Protein AF-A0A2X3KY49-F1 (afdb_monomer_lite)

pLDDT: mean 84.72, std 13.77, range [39.84, 97.06]

Sequence (112 aa):
MTRNDYVNLLALLLPPVSYNPNGTRLRAELQADARLLALAEQTVSDLLSAIDPLTATNTLPDWERVYALIPGENDTLQQRRDRVMAALAETGGLSRAYFINLAAAMGVHHHY

Foldseek 3Di:
DALVVQLVVVLVPDDPPPDDSPDPVVSVVSSVVSVVVRVVVVVVVQVVLQVQLQSPDPNLVVLCVVLVHDDDPPDDSNNSSVVSVLSCDVVVDDDPVSVVVVCVVVVNDDDD

Radius of gyration: 23.3 Å; chains: 1; bounding box: 51×27×71 Å

Organism: NCBI:txid158822

InterPro domains:
  IPR018755 Bacteriophage Mu-like, Gp48 [PF10076] (10-108)

Secondary structure (DSSP, 8-state):
--HHHHHHHHHHTS-TTTS-TT-HHHHHHHHHHHHHHHHHHHHHHHHHHHH-TTT-STTHHHHHHHTT----TT--HHHHHHHHHHHHHHHH---HHHHHHHHHHTT-----

Structure (mmCIF, N/CA/C/O backbone):
data_AF-A0A2X3KY49-F1
#
_entry.id   AF-A0A2X3KY49-F1
#
loop_
_atom_site.group_PDB
_atom_site.id
_atom_site.type_symbol
_atom_site.label_atom_id
_atom_site.label_alt_id
_atom_site.label_comp_id
_atom_site.label_asym_id
_atom_site.label_entity_id
_atom_site.label_seq_id
_atom_site.pdbx_PDB_ins_code
_atom_site.Cartn_x
_atom_site.Cartn_y
_atom_site.Cartn_z
_atom_site.occupancy
_atom_site.B_iso_or_equiv
_atom_site.auth_seq_id
_atom_site.auth_comp_id
_atom_site.auth_asym_id
_atom_site.auth_atom_id
_atom_site.pdbx_PDB_model_num
ATOM 1 N N . MET A 1 1 ? 9.131 1.573 -5.144 1.00 81.69 1 MET A N 1
ATOM 2 C CA . MET A 1 1 ? 10.068 2.237 -6.077 1.00 81.69 1 MET A CA 1
ATOM 3 C C . MET A 1 1 ? 9.269 2.912 -7.187 1.00 81.69 1 MET A C 1
ATOM 5 O O . MET A 1 1 ? 8.135 2.532 -7.450 1.00 81.69 1 MET A O 1
ATOM 9 N N . THR A 1 2 ? 9.809 3.941 -7.838 1.00 90.25 2 THR A N 1
ATOM 10 C CA . THR A 1 2 ? 9.167 4.573 -9.002 1.00 90.25 2 THR A CA 1
ATOM 11 C C . THR A 1 2 ? 9.538 3.850 -10.298 1.00 90.25 2 THR A C 1
ATOM 13 O O . THR A 1 2 ? 10.520 3.111 -10.365 1.00 90.25 2 THR A O 1
ATOM 16 N N . ARG A 1 3 ? 8.800 4.111 -11.387 1.00 91.31 3 ARG A N 1
ATOM 17 C CA . ARG A 1 3 ? 9.166 3.615 -12.728 1.00 91.31 3 ARG A CA 1
ATOM 18 C C . ARG A 1 3 ? 10.613 3.969 -13.096 1.00 91.31 3 ARG A C 1
ATOM 20 O O . ARG A 1 3 ? 11.303 3.143 -13.679 1.00 91.31 3 ARG A O 1
ATOM 27 N N . ASN A 1 4 ? 11.070 5.183 -12.785 1.00 93.50 4 ASN A N 1
ATOM 28 C CA . ASN A 1 4 ? 12.426 5.607 -13.137 1.00 93.50 4 ASN A CA 1
ATOM 29 C C . ASN A 1 4 ? 13.487 4.827 -12.355 1.00 93.50 4 ASN A C 1
ATOM 31 O O . ASN A 1 4 ? 14.520 4.486 -12.926 1.00 93.50 4 ASN A O 1
ATOM 35 N N . ASP A 1 5 ? 13.207 4.482 -11.098 1.00 94.75 5 ASP A N 1
ATOM 36 C CA . ASP A 1 5 ? 14.099 3.637 -10.299 1.00 94.75 5 ASP A CA 1
ATOM 37 C C . ASP A 1 5 ? 14.247 2.253 -10.942 1.00 94.75 5 ASP A C 1
ATOM 39 O O . ASP A 1 5 ? 15.363 1.762 -11.102 1.00 94.75 5 ASP A O 1
ATOM 43 N N . TYR A 1 6 ? 13.141 1.665 -11.410 1.00 96.19 6 TYR A N 1
ATOM 44 C CA . TYR A 1 6 ? 13.174 0.401 -12.146 1.00 96.19 6 TYR A CA 1
ATOM 45 C C . TYR A 1 6 ? 13.904 0.497 -13.487 1.00 96.19 6 TYR A C 1
ATOM 47 O O . TYR A 1 6 ? 14.670 -0.405 -13.811 1.00 96.19 6 TYR A O 1
ATOM 55 N N . VAL A 1 7 ? 13.733 1.579 -14.256 1.00 94.62 7 VAL A N 1
ATOM 56 C CA . VAL A 1 7 ? 14.498 1.783 -15.504 1.00 94.62 7 VAL A CA 1
ATOM 57 C C . VAL A 1 7 ? 15.999 1.787 -15.220 1.00 94.62 7 VAL A C 1
ATOM 59 O O . VAL A 1 7 ? 16.760 1.129 -15.928 1.00 94.62 7 VAL A O 1
ATOM 62 N N . ASN A 1 8 ? 16.423 2.506 -14.180 1.00 93.00 8 ASN A N 1
ATOM 63 C CA . ASN A 1 8 ? 17.829 2.587 -13.799 1.00 93.00 8 ASN A CA 1
ATOM 64 C C . ASN A 1 8 ? 18.365 1.225 -13.340 1.00 93.00 8 ASN A C 1
ATOM 66 O O . ASN A 1 8 ? 19.461 0.833 -13.736 1.00 93.00 8 ASN A O 1
ATOM 70 N N . LEU A 1 9 ? 17.586 0.483 -12.549 1.00 94.50 9 LEU A N 1
ATOM 71 C CA . LEU A 1 9 ? 17.988 -0.825 -12.039 1.00 94.50 9 LEU A CA 1
ATOM 72 C C . LEU A 1 9 ? 18.080 -1.865 -13.161 1.00 94.50 9 LEU A C 1
ATOM 74 O O . LEU A 1 9 ? 19.081 -2.566 -13.259 1.00 94.50 9 LEU A O 1
ATOM 78 N N . LEU A 1 10 ? 17.094 -1.917 -14.059 1.00 93.69 10 LEU A N 1
ATOM 79 C CA . LEU A 1 10 ? 17.137 -2.806 -15.221 1.00 93.69 10 LEU A CA 1
ATOM 80 C C . LEU A 1 10 ? 18.314 -2.470 -16.148 1.00 93.69 10 LEU A C 1
ATOM 82 O O . LEU A 1 10 ? 18.972 -3.379 -16.644 1.00 93.69 10 LEU A O 1
ATOM 86 N N . ALA A 1 11 ? 18.632 -1.184 -16.334 1.00 91.00 11 ALA A N 1
ATOM 87 C CA . ALA A 1 11 ? 19.798 -0.770 -17.111 1.00 91.00 11 ALA A CA 1
ATOM 88 C C . ALA A 1 11 ? 21.126 -1.246 -16.489 1.00 91.00 11 ALA A C 1
ATOM 90 O O . ALA A 1 11 ? 22.031 -1.624 -17.228 1.00 91.00 11 ALA A O 1
ATOM 91 N N . LEU A 1 12 ? 21.236 -1.270 -15.154 1.00 91.19 12 LEU A N 1
ATOM 92 C CA . LEU A 1 12 ? 22.416 -1.786 -14.442 1.00 91.19 12 LEU A CA 1
ATOM 93 C C . LEU A 1 12 ? 22.607 -3.302 -14.596 1.00 91.19 12 LEU A C 1
ATOM 95 O O . LEU A 1 12 ? 23.727 -3.786 -14.455 1.00 91.19 12 LEU A O 1
ATOM 99 N N . LEU A 1 13 ? 21.538 -4.049 -14.879 1.00 92.31 13 LEU A N 1
ATOM 100 C CA . LEU A 1 13 ? 21.591 -5.500 -15.083 1.00 92.31 13 LEU A CA 1
ATOM 101 C C . LEU A 1 13 ? 21.999 -5.892 -16.511 1.00 92.31 13 LEU A C 1
ATOM 103 O O . LEU A 1 13 ? 22.234 -7.071 -16.780 1.00 92.31 13 LEU A O 1
ATOM 107 N N . LEU A 1 14 ? 22.081 -4.931 -17.437 1.00 90.44 14 LEU A N 1
ATOM 108 C CA . LEU A 1 14 ? 22.489 -5.212 -18.808 1.00 90.44 14 LEU A CA 1
ATOM 109 C C . LEU A 1 14 ? 24.002 -5.468 -18.894 1.00 90.44 14 LEU A C 1
ATOM 111 O O . LEU A 1 14 ? 24.792 -4.728 -18.305 1.00 90.44 14 LEU A O 1
ATOM 115 N N . PRO A 1 15 ? 24.441 -6.459 -19.692 1.00 88.19 15 PRO A N 1
ATOM 116 C CA . PRO A 1 15 ? 25.850 -6.637 -20.005 1.00 88.19 15 PRO A CA 1
ATOM 117 C C . PRO A 1 15 ? 26.448 -5.358 -20.622 1.00 88.19 15 PRO A C 1
ATOM 119 O O . PRO A 1 15 ? 25.925 -4.865 -21.628 1.00 88.19 15 PRO A O 1
ATOM 122 N N . PRO A 1 16 ? 27.570 -4.841 -20.089 1.00 74.62 16 PRO A N 1
ATOM 123 C CA . PRO A 1 16 ? 28.071 -3.499 -20.403 1.00 74.62 16 PRO A CA 1
ATOM 124 C C . PRO A 1 16 ? 28.560 -3.316 -21.848 1.00 74.62 16 PRO A C 1
ATOM 126 O O . PRO A 1 16 ? 28.686 -2.187 -22.310 1.00 74.62 16 PRO A O 1
ATOM 129 N N . VAL A 1 17 ? 28.845 -4.407 -22.566 1.00 80.88 17 VAL A N 1
ATOM 130 C CA . VAL A 1 17 ? 29.408 -4.377 -23.931 1.00 80.88 17 VAL A CA 1
ATOM 131 C C . VAL A 1 17 ? 28.434 -4.840 -25.015 1.00 80.88 17 VAL A C 1
ATOM 133 O O . VAL A 1 17 ? 28.705 -4.655 -26.197 1.00 80.88 17 VAL A O 1
ATOM 136 N N . SER A 1 18 ? 27.306 -5.448 -24.639 1.00 84.06 18 SER A N 1
ATOM 137 C CA . SER A 1 18 ? 26.376 -6.073 -25.595 1.00 84.06 18 SER A CA 1
ATOM 138 C C . SER A 1 18 ? 25.259 -5.138 -26.054 1.00 84.06 18 SER A C 1
ATOM 140 O O . SER A 1 18 ? 24.624 -5.399 -27.072 1.00 84.06 18 SER A O 1
ATOM 142 N N . TYR A 1 19 ? 25.018 -4.0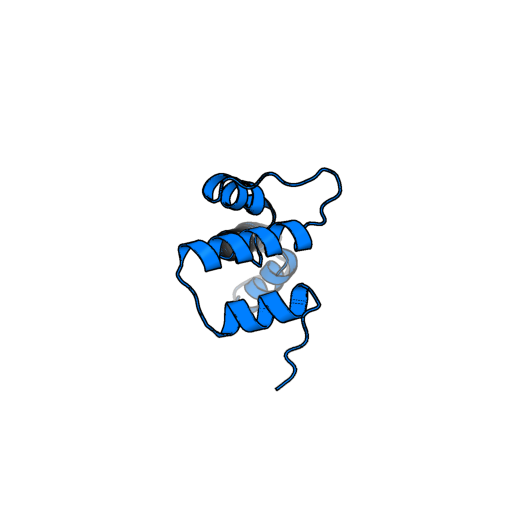50 -25.323 1.00 84.00 19 TYR A N 1
ATOM 143 C CA . TYR A 1 19 ? 23.900 -3.145 -25.559 1.00 84.00 19 TYR A CA 1
ATOM 144 C C . TYR A 1 19 ? 24.378 -1.703 -25.693 1.00 84.00 19 TYR A C 1
ATOM 146 O O . TYR A 1 19 ? 25.235 -1.252 -24.940 1.00 84.00 19 TYR A O 1
ATOM 154 N N . ASN A 1 20 ? 23.796 -0.957 -26.637 1.00 80.88 20 ASN A N 1
ATOM 155 C CA . ASN A 1 20 ? 24.011 0.485 -26.727 1.00 80.88 20 ASN A CA 1
ATOM 156 C C . ASN A 1 20 ? 23.195 1.185 -25.622 1.00 80.88 20 ASN A C 1
ATOM 158 O O . ASN A 1 20 ? 21.966 1.227 -25.735 1.00 80.88 20 ASN A O 1
ATOM 162 N N . PRO A 1 21 ? 23.832 1.792 -24.604 1.00 68.00 21 PRO A N 1
ATOM 163 C CA . PRO A 1 21 ? 23.130 2.425 -23.484 1.00 68.00 21 PRO A CA 1
ATOM 164 C C . PRO A 1 21 ? 22.264 3.628 -23.901 1.00 68.00 21 PRO A C 1
ATOM 166 O O . PRO A 1 21 ? 21.347 4.014 -23.176 1.00 68.00 21 PRO A O 1
ATOM 169 N N . ASN A 1 22 ? 22.511 4.195 -25.087 1.00 76.69 22 ASN A N 1
ATOM 170 C CA . ASN A 1 22 ? 21.743 5.300 -25.662 1.00 76.69 22 ASN A CA 1
ATOM 171 C C . ASN A 1 22 ? 20.739 4.843 -26.737 1.00 76.69 22 ASN A C 1
ATOM 173 O O . ASN A 1 22 ? 20.130 5.676 -27.408 1.00 76.69 22 ASN A O 1
ATOM 177 N N . GLY A 1 23 ? 20.556 3.533 -26.930 1.00 87.12 23 GLY A N 1
ATOM 178 C CA . GLY A 1 23 ? 19.627 2.994 -27.918 1.00 87.12 23 GLY A CA 1
ATOM 179 C C . GLY A 1 23 ? 18.172 3.328 -27.579 1.00 87.12 23 GLY A C 1
ATOM 180 O O . GLY A 1 23 ? 17.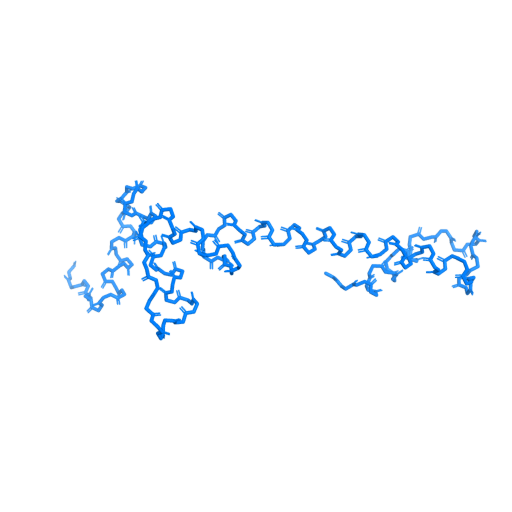653 2.904 -26.547 1.00 87.12 23 GLY A O 1
ATOM 181 N N . THR A 1 24 ? 17.477 4.043 -28.468 1.00 90.19 24 THR A N 1
ATOM 182 C CA . THR A 1 24 ? 16.077 4.460 -28.261 1.00 90.19 24 THR A CA 1
ATOM 183 C C . THR A 1 24 ? 15.139 3.272 -28.047 1.00 90.19 24 THR A C 1
ATOM 185 O O . THR A 1 24 ? 14.278 3.320 -27.172 1.00 90.19 24 THR A O 1
ATOM 188 N N . ARG A 1 25 ? 15.329 2.185 -28.807 1.00 92.06 25 ARG A N 1
ATOM 189 C CA . ARG A 1 25 ? 14.521 0.963 -28.688 1.00 92.06 25 ARG A CA 1
ATOM 190 C C . ARG A 1 25 ? 14.726 0.267 -27.345 1.00 92.06 25 ARG A C 1
ATOM 192 O O . ARG A 1 25 ? 13.750 -0.029 -26.669 1.00 92.06 25 ARG A O 1
ATOM 199 N N . LEU A 1 26 ? 15.982 0.101 -26.933 1.00 91.31 26 LEU A N 1
ATOM 200 C CA . LEU A 1 26 ? 16.323 -0.478 -25.635 1.00 91.31 26 LEU A CA 1
ATOM 201 C C . LEU A 1 26 ? 15.707 0.337 -24.494 1.00 91.31 26 LEU A C 1
ATOM 203 O O . LEU A 1 26 ? 15.104 -0.220 -23.586 1.00 91.31 26 LEU A O 1
ATOM 207 N N . ARG A 1 27 ? 15.787 1.672 -24.557 1.00 91.06 27 ARG A N 1
ATOM 208 C CA . ARG A 1 27 ? 15.130 2.523 -23.556 1.00 91.06 27 ARG A CA 1
ATOM 209 C C . ARG A 1 27 ? 13.613 2.366 -23.537 1.00 91.06 27 ARG A C 1
ATOM 211 O O . ARG A 1 27 ? 13.038 2.388 -22.453 1.00 91.06 27 ARG A O 1
ATOM 218 N N . ALA A 1 28 ? 12.969 2.214 -24.691 1.00 93.56 28 ALA A N 1
ATOM 219 C CA . ALA A 1 28 ? 11.530 1.976 -24.753 1.00 93.56 28 ALA A CA 1
ATOM 220 C C . ALA A 1 28 ? 11.143 0.628 -24.117 1.00 93.56 28 ALA A C 1
ATOM 222 O O . ALA A 1 28 ? 10.173 0.581 -23.363 1.00 93.56 28 ALA A O 1
ATOM 223 N N . GLU A 1 29 ? 11.926 -0.427 -24.362 1.00 94.00 29 GLU A N 1
ATOM 224 C CA . GLU A 1 29 ? 11.751 -1.753 -23.750 1.00 94.00 29 GLU A CA 1
ATOM 225 C C . GLU A 1 29 ? 11.918 -1.676 -22.222 1.00 94.00 29 GLU A C 1
ATOM 227 O O . GLU A 1 29 ? 10.985 -1.998 -21.488 1.00 94.00 29 GLU A O 1
ATOM 232 N N . LEU A 1 30 ? 13.015 -1.088 -21.727 1.00 94.31 30 LEU A N 1
ATOM 233 C CA . LEU A 1 30 ? 13.238 -0.887 -20.286 1.00 94.31 30 LEU A CA 1
ATOM 234 C C . LEU A 1 30 ? 12.114 -0.079 -19.620 1.00 94.31 30 LEU A C 1
ATOM 236 O O . LEU A 1 30 ? 11.721 -0.358 -18.490 1.00 94.31 30 LEU A O 1
ATOM 240 N N . GLN A 1 31 ? 11.574 0.931 -20.306 1.00 95.88 31 GLN A N 1
ATOM 241 C CA . GLN A 1 31 ? 10.438 1.707 -19.808 1.00 95.88 31 GLN A CA 1
ATOM 242 C C . GLN A 1 31 ? 9.125 0.921 -19.797 1.00 95.88 31 GLN A C 1
ATOM 244 O O . GLN A 1 31 ? 8.242 1.258 -19.004 1.00 95.88 31 GLN A O 1
ATOM 249 N N . ALA A 1 32 ? 8.936 -0.039 -20.701 1.00 95.94 32 ALA A N 1
ATOM 250 C CA . ALA A 1 32 ? 7.768 -0.913 -20.710 1.00 95.94 32 ALA A CA 1
ATOM 251 C C . ALA A 1 32 ? 7.852 -1.934 -19.566 1.00 95.94 32 ALA A C 1
ATOM 253 O O . ALA A 1 32 ? 6.893 -2.085 -18.815 1.00 95.94 32 ALA A O 1
ATOM 254 N N . ASP A 1 33 ? 9.021 -2.525 -19.339 1.00 96.25 33 ASP A N 1
ATOM 255 C CA . ASP A 1 33 ? 9.219 -3.483 -18.248 1.00 96.25 33 ASP A CA 1
ATOM 256 C C . ASP A 1 33 ? 9.131 -2.802 -16.878 1.00 96.25 33 ASP A C 1
ATOM 258 O O . ASP A 1 33 ? 8.398 -3.241 -15.989 1.00 96.25 33 ASP A O 1
ATOM 262 N N . ALA A 1 34 ? 9.778 -1.643 -16.728 1.00 97.06 34 ALA A N 1
ATOM 263 C CA . ALA A 1 34 ? 9.707 -0.844 -15.508 1.00 97.06 34 ALA A CA 1
ATOM 264 C C . ALA A 1 34 ? 8.278 -0.401 -15.160 1.00 97.06 34 ALA A C 1
ATOM 266 O O . ALA A 1 34 ? 7.959 -0.202 -13.988 1.00 97.06 34 ALA A O 1
ATOM 267 N N . ARG A 1 35 ? 7.399 -0.237 -16.161 1.00 96.69 35 ARG A N 1
ATOM 268 C CA . ARG A 1 35 ? 5.970 0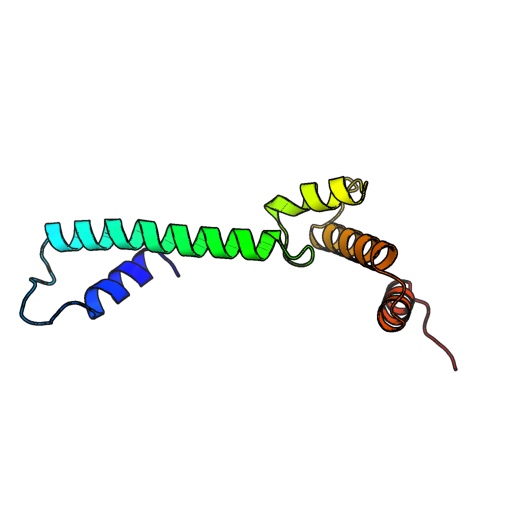.030 -15.931 1.00 96.69 35 ARG A CA 1
ATOM 269 C C . ARG A 1 35 ? 5.289 -1.123 -15.229 1.00 96.69 35 ARG A C 1
ATOM 271 O O . ARG A 1 35 ? 4.563 -0.885 -14.269 1.00 96.69 35 ARG A O 1
ATOM 278 N N . LEU A 1 36 ? 5.504 -2.331 -15.734 1.00 96.81 36 LEU A N 1
ATOM 279 C CA . LEU A 1 36 ? 4.869 -3.531 -15.212 1.00 96.81 36 LEU A CA 1
ATOM 280 C C . LEU A 1 36 ? 5.383 -3.851 -13.809 1.00 96.81 36 LEU A C 1
ATOM 282 O O . LEU A 1 36 ? 4.581 -4.158 -12.935 1.00 96.81 36 LEU A O 1
ATOM 286 N N . LEU A 1 37 ? 6.686 -3.689 -13.565 1.00 96.94 37 LEU A N 1
ATOM 287 C CA . LEU A 1 37 ? 7.275 -3.895 -12.240 1.00 96.94 37 LEU A CA 1
ATOM 288 C C . LEU A 1 37 ? 6.768 -2.882 -11.210 1.00 96.94 37 LEU A C 1
ATOM 290 O O . LEU A 1 37 ? 6.347 -3.285 -10.130 1.00 96.94 37 LEU A O 1
ATOM 294 N N . ALA A 1 38 ? 6.732 -1.591 -11.554 1.00 96.38 38 ALA A N 1
ATOM 295 C CA . ALA A 1 38 ? 6.190 -0.570 -10.657 1.00 96.38 38 ALA A CA 1
ATOM 296 C C . ALA A 1 38 ? 4.704 -0.809 -10.347 1.00 96.38 38 ALA A C 1
ATOM 298 O O . ALA A 1 38 ? 4.271 -0.643 -9.209 1.00 96.38 38 ALA A O 1
ATOM 299 N N . LEU A 1 39 ? 3.921 -1.230 -11.347 1.00 95.50 39 LEU A N 1
ATOM 300 C CA . LEU A 1 39 ? 2.519 -1.590 -11.146 1.00 95.50 39 LEU A CA 1
ATOM 301 C C . LEU A 1 39 ? 2.371 -2.822 -10.242 1.00 95.50 39 LEU A C 1
ATOM 303 O O . LEU A 1 39 ? 1.513 -2.828 -9.363 1.00 95.50 39 LEU A O 1
ATOM 307 N N . ALA A 1 40 ? 3.197 -3.851 -10.438 1.00 95.75 40 ALA A N 1
ATOM 308 C CA . ALA A 1 40 ? 3.188 -5.046 -9.603 1.00 95.75 40 ALA A CA 1
ATOM 309 C C . ALA A 1 40 ? 3.561 -4.722 -8.148 1.00 95.75 40 ALA A C 1
ATOM 311 O O . ALA A 1 40 ? 2.865 -5.163 -7.237 1.00 95.75 40 ALA A O 1
ATOM 312 N N . GLU A 1 41 ? 4.598 -3.908 -7.922 1.00 94.81 41 GLU A N 1
ATOM 313 C CA . GLU A 1 41 ? 4.987 -3.456 -6.580 1.00 94.81 41 GLU A CA 1
ATOM 314 C C . GLU A 1 41 ? 3.849 -2.682 -5.904 1.00 94.81 41 GLU A C 1
ATOM 316 O O . GLU A 1 41 ? 3.500 -2.983 -4.762 1.00 94.81 41 GLU A O 1
ATOM 321 N N . GLN A 1 42 ? 3.214 -1.748 -6.621 1.00 92.00 42 GLN A N 1
ATOM 322 C CA . GLN A 1 42 ? 2.064 -1.011 -6.096 1.00 92.00 42 GLN A CA 1
ATOM 323 C C . GLN A 1 42 ? 0.903 -1.952 -5.756 1.00 92.00 42 GLN A C 1
ATOM 325 O O . GLN A 1 42 ? 0.340 -1.857 -4.674 1.00 92.00 42 GLN A O 1
ATOM 330 N N . THR A 1 43 ? 0.593 -2.903 -6.639 1.00 91.06 43 THR A N 1
ATOM 331 C CA . THR A 1 43 ? -0.492 -3.874 -6.428 1.00 91.06 43 THR A CA 1
ATOM 332 C C . THR A 1 43 ? -0.241 -4.728 -5.186 1.00 91.06 43 THR A C 1
ATOM 334 O O . THR A 1 43 ? -1.158 -4.972 -4.406 1.00 91.06 43 THR A O 1
ATOM 337 N N . VAL A 1 44 ? 1.003 -5.170 -4.971 1.00 89.38 44 VAL A N 1
ATOM 338 C CA . VAL A 1 44 ? 1.384 -5.912 -3.761 1.00 89.38 44 VAL A CA 1
ATOM 339 C C . VAL A 1 44 ? 1.275 -5.023 -2.527 1.00 89.38 44 VAL A C 1
ATOM 341 O O . VAL A 1 44 ? 0.740 -5.472 -1.518 1.00 89.38 44 VAL A O 1
ATOM 344 N N . SER A 1 45 ? 1.731 -3.770 -2.593 1.00 88.06 45 SER A N 1
ATOM 345 C CA . SER A 1 45 ? 1.596 -2.834 -1.472 1.00 88.06 45 SER A CA 1
ATOM 346 C C . SER A 1 45 ? 0.131 -2.579 -1.116 1.00 88.06 45 SER A C 1
ATOM 348 O O . SER A 1 45 ? -0.217 -2.554 0.063 1.00 88.06 45 SER A O 1
ATOM 350 N N . ASP A 1 46 ? -0.730 -2.424 -2.120 1.00 87.06 46 ASP A N 1
ATOM 351 C CA . ASP A 1 46 ? -2.163 -2.227 -1.928 1.00 87.06 46 ASP A CA 1
ATOM 352 C C . ASP A 1 46 ? -2.792 -3.476 -1.301 1.00 87.06 46 ASP A C 1
ATOM 354 O O . ASP A 1 46 ? -3.535 -3.366 -0.326 1.00 87.06 46 ASP A O 1
ATOM 358 N N . LEU A 1 47 ? -2.434 -4.671 -1.786 1.00 85.69 47 LEU A N 1
ATOM 359 C CA . LEU A 1 47 ? -2.899 -5.941 -1.229 1.00 85.69 47 LEU A CA 1
ATOM 360 C C . LEU A 1 47 ? -2.449 -6.136 0.226 1.00 85.69 47 LEU A C 1
ATOM 362 O O . LEU A 1 47 ? -3.251 -6.547 1.062 1.00 85.69 47 LEU A O 1
ATOM 366 N N . LEU A 1 48 ? -1.191 -5.825 0.544 1.00 83.75 48 LEU A N 1
ATOM 367 C CA . LEU A 1 48 ? -0.676 -5.894 1.913 1.00 83.75 48 LEU A CA 1
ATOM 368 C C . LEU A 1 48 ? -1.404 -4.911 2.831 1.00 83.75 48 LEU A C 1
ATOM 370 O O . LEU A 1 48 ? -1.750 -5.272 3.953 1.00 83.75 48 LEU A O 1
ATOM 374 N N . SER A 1 49 ? -1.700 -3.704 2.341 1.00 81.50 49 SER A N 1
ATOM 375 C CA . SER A 1 49 ? -2.515 -2.753 3.099 1.00 81.50 49 SER A CA 1
ATOM 376 C C . SER A 1 49 ? -3.950 -3.246 3.291 1.00 81.50 49 SER A C 1
ATOM 378 O O . SER A 1 49 ? -4.595 -2.925 4.283 1.00 81.50 49 SER A O 1
ATOM 380 N N . ALA A 1 50 ? -4.464 -4.049 2.356 1.00 84.31 50 ALA A N 1
ATOM 381 C CA . ALA A 1 50 ? -5.841 -4.504 2.392 1.00 84.31 50 ALA A CA 1
ATOM 382 C C . ALA A 1 50 ? -6.113 -5.562 3.467 1.00 84.31 50 ALA A C 1
ATOM 384 O O . ALA A 1 50 ? -7.213 -5.580 4.024 1.00 84.31 50 ALA A O 1
ATOM 385 N N . ILE A 1 51 ? -5.135 -6.430 3.741 1.00 81.62 51 ILE A N 1
ATOM 386 C CA . ILE A 1 51 ? -5.278 -7.572 4.658 1.00 81.62 51 ILE A CA 1
ATOM 387 C C . ILE A 1 51 ? -5.108 -7.207 6.137 1.00 81.62 51 ILE A C 1
ATOM 389 O O . ILE A 1 51 ? -5.544 -7.978 6.990 1.00 81.62 51 ILE A O 1
ATOM 393 N N . ASP A 1 52 ? -4.498 -6.060 6.446 1.00 83.94 52 ASP A N 1
ATOM 394 C CA . ASP A 1 52 ? -4.336 -5.568 7.815 1.00 83.94 52 ASP A CA 1
ATOM 395 C C . ASP A 1 52 ? -5.195 -4.308 8.031 1.00 83.94 52 ASP 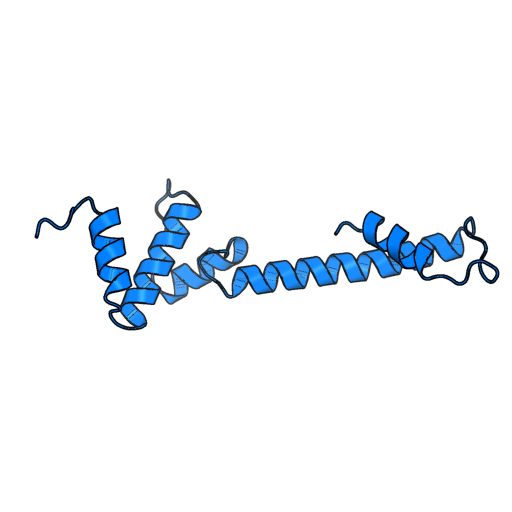A C 1
ATOM 397 O O . ASP A 1 52 ? -4.874 -3.246 7.485 1.00 83.94 52 ASP A O 1
ATOM 401 N N . PRO A 1 53 ? -6.262 -4.375 8.848 1.00 85.38 53 PRO A N 1
ATOM 402 C CA . PRO A 1 53 ? -7.134 -3.233 9.098 1.00 85.38 53 PRO A CA 1
ATOM 403 C C . PRO A 1 53 ? -6.418 -2.022 9.717 1.00 85.38 53 PRO A C 1
ATOM 405 O O . PRO A 1 53 ? -6.900 -0.901 9.552 1.00 85.38 53 PRO A O 1
ATOM 408 N N . LEU A 1 54 ? -5.255 -2.194 10.360 1.00 88.00 54 LEU A N 1
ATOM 409 C CA . LEU A 1 54 ? -4.451 -1.076 10.865 1.00 88.00 54 LEU A CA 1
ATOM 410 C C . LEU A 1 54 ? -3.825 -0.244 9.733 1.00 88.00 54 LEU A C 1
ATOM 412 O O . LEU A 1 54 ? -3.583 0.955 9.889 1.00 88.00 54 LEU A O 1
ATOM 416 N N . THR A 1 55 ? -3.573 -0.864 8.580 1.00 86.94 55 THR A N 1
ATOM 417 C CA . THR A 1 55 ? -2.955 -0.212 7.415 1.00 86.94 55 THR A CA 1
ATOM 418 C C . THR A 1 55 ? -3.934 0.011 6.262 1.00 86.94 55 THR A C 1
ATOM 420 O O . THR A 1 55 ? -3.651 0.822 5.376 1.00 86.94 55 THR A O 1
ATOM 423 N N . ALA A 1 56 ? -5.126 -0.591 6.320 1.00 91.69 56 ALA A N 1
ATOM 424 C CA . ALA A 1 56 ? -6.179 -0.455 5.322 1.00 91.69 56 ALA A CA 1
ATOM 425 C C . ALA A 1 56 ? -6.566 1.007 5.073 1.00 91.69 56 ALA A C 1
ATOM 427 O O . ALA A 1 56 ? -6.862 1.772 5.994 1.00 91.69 56 ALA A O 1
ATOM 428 N N . THR A 1 57 ? -6.542 1.422 3.809 1.00 91.19 57 THR A N 1
ATOM 429 C CA . THR A 1 57 ? -7.019 2.734 3.347 1.00 91.19 57 THR A CA 1
ATOM 430 C C . THR A 1 57 ? -8.272 2.532 2.502 1.00 91.19 57 THR A C 1
ATOM 432 O O . THR A 1 57 ? -9.390 2.668 2.992 1.00 91.19 57 THR A O 1
ATOM 435 N N . ASN A 1 58 ? -8.086 2.115 1.252 1.00 90.56 58 ASN A N 1
ATOM 436 C CA . ASN A 1 58 ? -9.144 1.944 0.262 1.00 90.56 58 ASN A CA 1
ATOM 437 C C . ASN A 1 58 ? -10.097 0.793 0.609 1.00 90.56 58 ASN A C 1
ATOM 439 O O . ASN A 1 58 ? -11.267 0.847 0.250 1.00 90.56 58 ASN A O 1
ATOM 443 N N . THR A 1 59 ? -9.616 -0.222 1.329 1.00 92.06 59 THR A N 1
ATOM 444 C CA . THR A 1 59 ? -10.407 -1.389 1.755 1.00 92.06 59 THR A CA 1
ATOM 445 C C . THR A 1 59 ? -10.978 -1.257 3.164 1.00 92.06 59 THR A C 1
ATOM 447 O O . THR A 1 59 ? -11.686 -2.149 3.624 1.00 92.06 59 THR A O 1
ATOM 450 N N . LEU A 1 60 ? -10.714 -0.149 3.867 1.00 95.06 60 LEU A N 1
ATOM 451 C CA . LEU A 1 60 ? -11.284 0.084 5.195 1.00 95.06 60 LEU A CA 1
ATOM 452 C C . LEU A 1 60 ? -12.827 0.006 5.216 1.00 95.06 60 LEU A C 1
ATOM 454 O O . LEU A 1 60 ? -13.354 -0.591 6.154 1.00 95.06 60 LEU A O 1
ATOM 458 N N . PRO A 1 61 ? -13.568 0.495 4.196 1.00 95.19 61 PRO A N 1
ATOM 459 C CA . PRO A 1 61 ? -15.021 0.321 4.143 1.00 95.19 61 PRO A CA 1
ATOM 460 C C . PRO A 1 61 ? -15.485 -1.143 4.135 1.00 95.19 61 PRO A C 1
ATOM 462 O O . PRO A 1 61 ? -16.540 -1.454 4.684 1.00 95.19 61 PRO A O 1
ATOM 465 N N . ASP A 1 62 ? -14.710 -2.060 3.548 1.00 93.00 62 ASP A N 1
ATOM 466 C CA . ASP A 1 62 ? -15.055 -3.485 3.560 1.00 93.00 62 ASP A CA 1
ATOM 467 C C . ASP A 1 62 ? -14.901 -4.092 4.953 1.00 93.00 62 ASP A C 1
ATOM 469 O O . ASP A 1 62 ? -15.747 -4.882 5.376 1.00 93.00 62 ASP A O 1
ATOM 473 N N . TRP A 1 63 ? -13.867 -3.682 5.688 1.00 92.81 63 TRP A N 1
ATOM 474 C CA . TRP A 1 63 ? -13.688 -4.060 7.087 1.00 92.81 63 TRP A CA 1
ATOM 475 C C . TRP A 1 63 ? -14.821 -3.533 7.970 1.00 92.81 63 TRP A C 1
ATOM 477 O O . TRP A 1 63 ? -15.401 -4.291 8.746 1.00 92.81 63 TRP A O 1
ATOM 487 N N . GLU A 1 64 ? -15.181 -2.257 7.818 1.00 95.38 64 GLU A N 1
ATOM 488 C CA . GLU A 1 64 ? -16.307 -1.646 8.532 1.00 95.38 64 GLU A CA 1
ATOM 489 C C . GLU A 1 64 ? -17.613 -2.393 8.247 1.00 95.38 64 GLU A C 1
ATOM 491 O O . GLU A 1 64 ? -18.343 -2.735 9.174 1.00 95.38 64 GLU A O 1
ATOM 496 N N . ARG A 1 65 ? -17.867 -2.749 6.982 1.00 93.88 65 ARG A N 1
ATOM 497 C CA . ARG A 1 65 ? -19.034 -3.546 6.586 1.00 93.88 65 ARG A CA 1
ATOM 498 C C . ARG A 1 65 ? -19.046 -4.931 7.242 1.00 93.88 65 ARG A C 1
ATOM 500 O O . ARG A 1 65 ? -20.105 -5.363 7.690 1.00 93.88 65 ARG A O 1
ATOM 507 N N . VAL A 1 66 ? -17.911 -5.637 7.286 1.00 89.69 66 VAL A N 1
ATOM 508 C CA . VAL A 1 66 ? -17.803 -6.974 7.910 1.00 89.69 66 VAL A CA 1
ATOM 509 C C . VAL A 1 66 ? -18.110 -6.921 9.408 1.00 89.69 66 VAL A C 1
ATOM 511 O O . VAL A 1 66 ? -18.790 -7.812 9.911 1.00 89.69 66 VAL A O 1
ATOM 514 N N . TYR A 1 67 ? -17.681 -5.861 10.096 1.00 89.25 67 TYR A N 1
ATOM 515 C CA . TYR A 1 67 ? -17.945 -5.648 11.524 1.00 89.25 67 TYR A CA 1
ATOM 516 C C . TYR A 1 67 ? -19.214 -4.837 11.823 1.00 89.25 67 TYR A C 1
ATOM 518 O O . TYR A 1 67 ? -19.450 -4.484 12.976 1.00 89.25 67 TYR A O 1
ATOM 526 N N . ALA A 1 68 ? -20.038 -4.546 10.810 1.00 93.31 68 ALA A N 1
ATOM 527 C CA . ALA A 1 68 ? -21.248 -3.729 10.931 1.00 93.31 68 ALA A CA 1
ATOM 528 C C . ALA A 1 68 ? -21.015 -2.348 11.590 1.00 93.31 68 ALA A C 1
ATOM 530 O O . ALA A 1 68 ? -21.865 -1.837 12.320 1.00 93.31 68 ALA A O 1
ATOM 531 N N . LEU A 1 69 ? -19.864 -1.732 11.316 1.00 94.50 69 LEU A N 1
ATOM 532 C CA . LEU A 1 69 ? -19.493 -0.399 11.782 1.00 94.50 69 LEU A CA 1
ATOM 533 C C . LEU A 1 69 ? -19.919 0.665 10.766 1.00 94.50 69 LEU A C 1
ATOM 535 O O . LEU A 1 69 ? -19.794 0.479 9.557 1.00 94.50 69 LEU A O 1
ATOM 539 N N . ILE A 1 70 ? -20.378 1.812 11.269 1.00 95.81 70 ILE A N 1
ATOM 540 C CA . ILE A 1 70 ? -20.702 2.987 10.456 1.00 95.81 70 ILE A CA 1
ATOM 541 C C . ILE A 1 70 ? -19.741 4.113 10.862 1.00 95.81 70 ILE A C 1
ATOM 543 O O . ILE A 1 70 ? -19.722 4.493 12.039 1.00 95.81 70 ILE A O 1
ATOM 547 N N . PRO A 1 71 ? -18.919 4.643 9.938 1.00 94.62 71 PRO A N 1
ATOM 548 C CA . PRO A 1 71 ? -18.081 5.794 10.235 1.00 94.62 71 PRO A CA 1
ATOM 549 C C . PRO A 1 71 ? -18.956 7.033 10.463 1.00 94.62 71 PRO A C 1
ATOM 551 O O . PRO A 1 71 ? -19.920 7.275 9.738 1.00 94.62 71 PRO A O 1
ATOM 554 N N . GLY A 1 72 ? -18.622 7.821 11.478 1.00 94.44 72 GLY A N 1
ATOM 555 C CA . GLY A 1 72 ? -19.189 9.140 11.704 1.00 94.44 72 GLY A CA 1
ATOM 556 C C . GLY A 1 72 ? -18.641 10.154 10.702 1.00 94.44 72 GLY A C 1
ATOM 557 O O . GLY A 1 72 ? -17.546 9.999 10.161 1.00 94.44 72 GLY A O 1
ATOM 558 N N . GLU A 1 73 ? -19.404 11.221 10.473 1.00 93.81 73 GLU A N 1
ATOM 559 C CA . GLU A 1 73 ? -19.130 12.216 9.424 1.00 93.81 73 GLU A CA 1
ATOM 560 C C . GLU A 1 73 ? -17.770 12.917 9.566 1.00 93.81 73 GLU A C 1
ATOM 562 O O . GLU A 1 73 ? -17.166 13.297 8.567 1.00 93.81 73 GLU A O 1
ATOM 567 N N . ASN A 1 74 ? -17.273 13.059 10.799 1.00 96.44 74 ASN A N 1
ATOM 568 C CA . ASN A 1 74 ? -16.029 13.767 11.114 1.00 96.44 74 ASN A CA 1
ATOM 569 C C . ASN A 1 74 ? -14.895 12.833 11.558 1.00 96.44 74 ASN A C 1
ATOM 571 O O . ASN A 1 74 ? -13.882 13.304 12.080 1.00 96.44 74 ASN A O 1
ATOM 575 N N . ASP A 1 75 ? -15.054 11.518 11.394 1.00 95.62 75 ASP A N 1
ATOM 576 C CA . ASP A 1 75 ? -14.028 10.582 11.829 1.00 95.62 75 ASP A CA 1
ATOM 577 C C . ASP A 1 75 ? -12.806 10.630 10.915 1.00 95.62 75 ASP A C 1
ATOM 579 O O . ASP A 1 75 ? -12.878 10.464 9.695 1.00 95.62 75 ASP A O 1
ATOM 583 N N . THR A 1 76 ? -11.641 10.780 11.535 1.00 96.75 76 THR A N 1
ATOM 584 C CA . THR A 1 76 ? -10.365 10.607 10.849 1.00 96.75 76 THR A CA 1
ATOM 585 C C . THR A 1 76 ? -10.178 9.149 10.425 1.00 96.75 76 THR A C 1
ATOM 587 O O . THR A 1 76 ? -10.722 8.218 11.026 1.00 96.75 76 THR A O 1
ATOM 590 N N . LEU A 1 77 ? -9.332 8.927 9.415 1.00 95.19 77 LEU A N 1
ATOM 591 C CA . LEU A 1 77 ? -8.965 7.579 8.973 1.00 95.19 77 LEU A CA 1
ATOM 592 C C . LEU A 1 77 ? -8.444 6.711 10.132 1.00 95.19 77 LEU A C 1
ATOM 594 O O . LEU A 1 77 ? -8.791 5.536 10.218 1.00 95.19 77 LEU A O 1
ATOM 598 N N . GLN A 1 78 ? -7.655 7.292 11.041 1.00 95.19 78 GLN A N 1
ATOM 599 C CA . GLN A 1 78 ? -7.119 6.564 12.189 1.00 95.19 78 GLN A CA 1
ATOM 600 C C . GLN A 1 78 ? -8.227 6.135 13.160 1.00 95.19 78 GLN A C 1
ATOM 602 O O . GLN A 1 78 ? -8.306 4.962 13.498 1.00 95.19 78 GLN A O 1
ATOM 607 N N . GLN A 1 79 ? -9.158 7.031 13.512 1.00 96.19 79 GLN A N 1
ATOM 608 C CA . GLN A 1 79 ? -10.294 6.697 14.388 1.00 96.19 79 GLN A CA 1
ATOM 609 C C . GLN A 1 79 ? -11.206 5.609 13.805 1.00 96.19 79 GLN A C 1
ATOM 611 O O . GLN A 1 79 ? -11.855 4.860 14.539 1.00 96.19 79 GLN A O 1
ATOM 616 N N . ARG A 1 80 ? -11.314 5.535 12.475 1.00 96.56 80 ARG A N 1
ATOM 617 C CA . ARG A 1 80 ? -12.044 4.463 11.785 1.00 96.56 80 ARG A CA 1
ATOM 618 C C . ARG A 1 80 ? -11.322 3.121 11.922 1.00 96.56 80 ARG A C 1
ATOM 620 O O . ARG A 1 80 ? -11.941 2.139 12.325 1.00 96.56 80 ARG A O 1
ATOM 627 N N . ARG A 1 81 ? -10.007 3.097 11.682 1.00 95.81 81 ARG A N 1
ATOM 628 C CA . ARG A 1 81 ? -9.163 1.903 11.871 1.00 95.81 81 ARG A CA 1
ATOM 629 C C . ARG A 1 81 ? -9.193 1.401 13.309 1.00 95.81 81 ARG A C 1
ATOM 631 O O . ARG A 1 81 ? -9.387 0.211 13.523 1.00 95.81 81 ARG A O 1
ATOM 638 N N . ASP A 1 82 ? -9.084 2.297 14.287 1.00 94.25 82 ASP A N 1
ATOM 639 C CA . ASP A 1 82 ? -9.073 1.933 15.708 1.00 94.25 82 ASP A CA 1
ATOM 640 C C . ASP A 1 82 ? -10.371 1.219 16.130 1.00 94.25 82 ASP A C 1
ATOM 642 O O . ASP A 1 82 ? -10.332 0.248 16.883 1.00 94.25 82 ASP A O 1
ATOM 646 N N . ARG A 1 83 ? -11.527 1.631 15.588 1.00 93.81 83 ARG A N 1
ATOM 647 C CA . ARG A 1 83 ? -12.814 0.951 15.830 1.00 93.81 83 ARG A CA 1
ATOM 648 C C . ARG A 1 83 ? -12.901 -0.420 15.174 1.00 93.81 83 ARG A C 1
ATOM 650 O O . ARG A 1 83 ? -13.409 -1.347 15.797 1.00 93.81 83 ARG A O 1
ATOM 657 N N . VAL A 1 84 ? -12.391 -0.567 13.952 1.00 93.19 84 VAL A N 1
ATOM 658 C CA . VAL A 1 84 ? -12.285 -1.883 13.302 1.00 93.19 84 VAL A CA 1
ATOM 659 C C . VAL A 1 84 ? -11.392 -2.810 14.128 1.00 93.19 84 VAL A C 1
ATOM 661 O O . VAL A 1 84 ? -1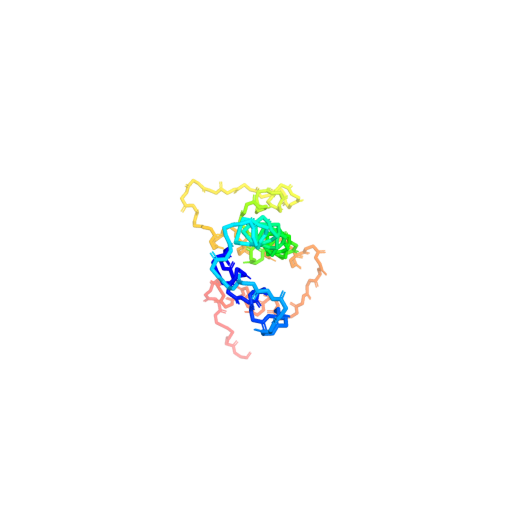1.757 -3.959 14.364 1.00 93.19 84 VAL A O 1
ATOM 664 N N . MET A 1 85 ? -10.256 -2.309 14.620 1.00 91.38 85 MET A N 1
ATOM 665 C CA . MET A 1 85 ? -9.351 -3.071 15.485 1.00 91.38 85 MET A CA 1
ATOM 666 C C . MET A 1 85 ? -10.019 -3.483 16.802 1.00 91.38 85 MET A C 1
ATOM 668 O O . MET A 1 85 ? -9.834 -4.617 17.245 1.00 91.38 85 MET A O 1
ATOM 672 N N . ALA A 1 86 ? -10.818 -2.599 17.406 1.00 89.12 86 ALA A N 1
ATOM 673 C CA . ALA A 1 86 ? -11.602 -2.916 18.597 1.00 89.12 86 ALA A CA 1
ATOM 674 C C . ALA A 1 86 ? -12.626 -4.034 18.328 1.00 89.12 86 ALA A C 1
ATOM 676 O O . ALA A 1 86 ? -12.639 -5.043 19.032 1.00 89.12 86 ALA A O 1
ATOM 677 N N . ALA A 1 87 ? -13.408 -3.918 17.250 1.00 88.56 87 ALA A N 1
ATOM 678 C CA . ALA A 1 87 ? -14.401 -4.925 16.872 1.00 88.56 87 ALA A CA 1
ATOM 679 C C . ALA A 1 87 ? -13.769 -6.294 16.550 1.00 88.56 87 ALA A C 1
ATOM 681 O O . ALA A 1 87 ? -14.284 -7.334 16.970 1.00 88.56 87 ALA A O 1
ATOM 682 N N . LEU A 1 88 ? -12.621 -6.300 15.860 1.00 85.56 88 LEU A N 1
ATOM 683 C CA . LEU A 1 88 ? -11.828 -7.502 15.578 1.00 85.56 88 LEU A CA 1
ATOM 684 C C . LEU A 1 88 ? -11.335 -8.177 16.869 1.00 85.56 88 LEU A C 1
ATOM 686 O O . LEU A 1 88 ? -11.388 -9.401 16.989 1.00 85.56 88 LEU A O 1
ATOM 690 N N . ALA A 1 89 ? -10.873 -7.407 17.856 1.00 83.06 89 ALA A N 1
ATOM 691 C CA . ALA A 1 89 ? -10.430 -7.952 19.139 1.00 83.06 89 ALA A CA 1
ATOM 692 C C . ALA A 1 89 ? -11.591 -8.517 19.982 1.00 83.06 89 ALA A C 1
ATOM 694 O O . ALA A 1 89 ? -11.416 -9.518 20.682 1.00 83.06 89 ALA A O 1
ATOM 695 N N . GLU A 1 90 ? -12.779 -7.915 19.890 1.00 77.81 90 GLU A N 1
ATOM 696 C CA . GLU A 1 90 ? -14.001 -8.404 20.541 1.00 77.81 90 GLU A CA 1
ATOM 697 C C . GLU A 1 90 ? -14.488 -9.735 19.948 1.00 77.81 90 GLU A C 1
ATOM 699 O O . GLU A 1 90 ? -14.877 -10.632 20.695 1.00 77.81 90 GLU A O 1
ATOM 704 N N . THR A 1 91 ? -14.404 -9.904 18.624 1.00 68.25 91 THR A N 1
ATOM 705 C CA . THR A 1 91 ? -14.783 -11.154 17.931 1.00 68.25 91 THR A CA 1
ATOM 706 C C . THR A 1 91 ? -13.709 -12.241 18.002 1.00 68.25 91 THR A C 1
ATOM 708 O O . THR A 1 91 ? -14.045 -13.423 18.024 1.00 68.25 91 THR A O 1
ATOM 711 N N . GLY A 1 92 ? -12.427 -11.863 18.067 1.00 63.44 92 GLY A N 1
ATOM 712 C CA . GLY A 1 92 ? -11.285 -12.781 18.173 1.00 63.44 92 GLY A CA 1
ATOM 713 C C . GLY A 1 92 ? -11.013 -13.335 19.579 1.00 63.44 92 GLY A C 1
ATOM 714 O O . GLY A 1 92 ? -10.213 -14.258 19.720 1.00 63.44 92 GLY A O 1
ATOM 715 N N . GLY A 1 93 ? -11.683 -12.812 20.613 1.00 54.75 93 GLY A N 1
ATOM 716 C CA . GLY A 1 93 ? -11.610 -13.309 21.989 1.00 54.75 93 GLY A CA 1
ATOM 717 C C . GLY A 1 93 ? -10.535 -12.641 22.862 1.00 54.75 93 GLY A C 1
ATOM 718 O O . GLY A 1 93 ? -9.387 -13.068 22.904 1.00 54.75 93 GLY A O 1
ATOM 719 N N . LEU A 1 94 ? -10.954 -11.634 23.637 1.00 55.62 94 LEU A N 1
ATOM 720 C CA . LEU A 1 94 ? -10.529 -11.334 25.019 1.00 55.62 94 LEU A CA 1
ATOM 721 C C . LEU A 1 94 ? -9.038 -11.562 25.380 1.00 55.62 94 LEU A C 1
ATOM 723 O O . LEU A 1 94 ? -8.731 -12.295 26.323 1.00 55.62 94 LEU A O 1
ATOM 727 N N . SER A 1 95 ? -8.084 -10.902 24.715 1.00 58.69 95 SER A N 1
ATOM 728 C CA . SER A 1 95 ? -6.708 -10.874 25.242 1.00 58.69 95 SER A CA 1
ATOM 729 C C . SER A 1 95 ? -6.588 -9.864 26.395 1.00 58.69 95 SER A C 1
ATOM 731 O O . SER A 1 95 ? -7.095 -8.745 26.322 1.00 58.69 95 SER A O 1
ATOM 733 N N . ARG A 1 96 ? -5.883 -10.224 27.478 1.00 56.12 96 ARG A N 1
ATOM 734 C CA . ARG A 1 96 ? -5.607 -9.308 28.607 1.00 56.12 96 ARG A CA 1
ATOM 735 C C . ARG A 1 96 ? -4.956 -7.999 28.138 1.00 56.12 96 ARG A C 1
ATOM 737 O O . ARG A 1 96 ? -5.266 -6.938 28.667 1.00 56.12 96 ARG A O 1
ATOM 744 N N . ALA A 1 97 ? -4.077 -8.079 27.136 1.00 62.84 97 ALA A N 1
ATOM 745 C CA . ALA A 1 97 ? -3.418 -6.917 26.545 1.00 62.84 97 ALA A CA 1
ATOM 746 C C . ALA A 1 97 ? -4.416 -5.964 25.865 1.00 62.84 97 ALA A C 1
ATOM 748 O O . ALA A 1 97 ? -4.283 -4.753 26.014 1.00 62.84 97 ALA A O 1
ATOM 749 N N . TYR A 1 98 ? -5.447 -6.492 25.192 1.00 58.78 98 TYR A N 1
ATOM 750 C CA . TYR A 1 98 ? -6.515 -5.678 24.611 1.00 58.78 98 TYR A CA 1
ATOM 751 C C . TYR A 1 98 ? -7.255 -4.867 25.679 1.00 58.78 98 TYR A C 1
ATOM 753 O O . TYR A 1 98 ? -7.367 -3.657 25.533 1.00 58.78 98 TYR A O 1
ATOM 761 N N . PHE A 1 99 ? -7.678 -5.485 26.789 1.00 60.72 99 PHE A N 1
ATOM 762 C CA . PHE A 1 99 ? -8.384 -4.756 27.851 1.00 60.72 99 PHE A CA 1
ATOM 763 C C . PHE A 1 99 ? -7.514 -3.736 28.580 1.00 60.72 99 PHE A C 1
ATOM 765 O O . PHE A 1 99 ? -8.014 -2.674 28.935 1.00 60.72 99 PHE A O 1
ATOM 772 N N . ILE A 1 100 ? -6.222 -4.017 28.766 1.00 69.50 100 ILE A N 1
ATOM 773 C CA . ILE A 1 100 ? -5.284 -3.039 29.335 1.00 69.50 100 ILE A CA 1
ATOM 774 C C . ILE A 1 100 ? -5.149 -1.830 28.398 1.00 69.50 100 ILE A C 1
ATOM 776 O O . ILE A 1 100 ? -5.238 -0.692 28.854 1.00 69.50 100 ILE A O 1
ATOM 780 N N . ASN A 1 101 ? -4.995 -2.063 27.092 1.00 65.31 101 ASN A N 1
ATOM 781 C CA . ASN A 1 101 ? -4.866 -0.990 26.104 1.00 65.31 101 ASN A CA 1
ATOM 782 C C . ASN A 1 101 ? -6.177 -0.212 25.921 1.00 65.31 101 ASN A C 1
ATOM 784 O O . ASN A 1 101 ? -6.152 1.011 25.815 1.00 65.31 101 ASN A O 1
ATOM 788 N N . LEU A 1 102 ? -7.319 -0.901 25.941 1.00 64.00 102 LEU A N 1
ATOM 789 C CA . LEU A 1 102 ? -8.646 -0.297 25.873 1.00 64.00 102 LEU A CA 1
ATOM 790 C C . LEU A 1 102 ? -8.925 0.557 27.120 1.00 64.00 102 LEU A C 1
ATOM 792 O O . LEU A 1 102 ? -9.345 1.703 26.992 1.00 64.00 102 LEU A O 1
ATOM 796 N N . ALA A 1 103 ? -8.629 0.051 28.322 1.00 67.12 103 ALA A N 1
ATOM 797 C CA . ALA A 1 103 ? -8.757 0.810 29.569 1.00 67.12 103 ALA A CA 1
ATOM 798 C C . ALA A 1 103 ? -7.855 2.056 29.579 1.00 67.12 103 ALA A C 1
ATOM 800 O O . ALA A 1 103 ? -8.306 3.137 29.962 1.00 67.12 103 ALA A O 1
ATOM 801 N N . ALA A 1 104 ? -6.620 1.931 29.083 1.00 72.31 104 ALA A N 1
ATOM 802 C CA . ALA A 1 104 ? -5.702 3.057 28.939 1.00 72.31 104 ALA A CA 1
ATOM 803 C C . ALA A 1 104 ? -6.211 4.104 27.928 1.00 72.31 104 ALA A C 1
ATOM 805 O O . ALA A 1 104 ? -6.147 5.299 28.209 1.00 72.31 104 ALA A O 1
ATOM 806 N N . ALA A 1 105 ? -6.764 3.676 26.787 1.00 68.69 105 ALA A N 1
ATOM 807 C CA . ALA A 1 105 ? -7.321 4.568 25.767 1.00 68.69 105 ALA A CA 1
ATOM 808 C C . ALA A 1 105 ? -8.603 5.293 26.225 1.00 68.69 105 ALA A C 1
ATOM 810 O O . ALA A 1 105 ? -8.865 6.411 25.790 1.00 68.69 105 ALA A O 1
ATOM 811 N N . MET A 1 106 ? -9.378 4.689 27.133 1.00 73.06 106 MET A N 1
ATOM 812 C CA . MET A 1 106 ? -10.584 5.285 27.730 1.00 73.06 106 MET A CA 1
ATOM 813 C C . MET A 1 106 ? -10.297 6.137 28.983 1.00 73.06 106 MET A C 1
ATOM 815 O O . MET A 1 106 ? -11.231 6.613 29.626 1.00 73.06 106 MET A O 1
ATOM 819 N N . GLY A 1 107 ? -9.024 6.344 29.345 1.00 66.75 107 GLY A N 1
ATOM 820 C CA . GLY A 1 107 ? -8.619 7.190 30.475 1.00 66.75 107 GLY A CA 1
ATOM 821 C C . GLY A 1 107 ? -8.755 6.540 31.857 1.00 66.75 107 GLY A C 1
ATOM 822 O O . GLY A 1 107 ? -8.667 7.232 32.871 1.00 66.75 107 GLY A O 1
ATOM 823 N N . VAL A 1 108 ? -8.949 5.220 31.927 1.00 52.25 108 VAL A N 1
ATOM 824 C CA . VAL A 1 108 ? -9.005 4.480 33.192 1.00 52.25 108 VAL A CA 1
ATOM 825 C C . VAL A 1 108 ? -7.593 4.000 33.531 1.00 52.25 108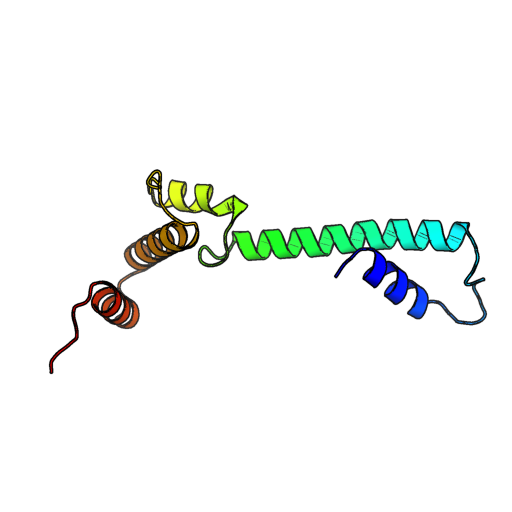 VAL A C 1
ATOM 827 O O . VAL A 1 108 ? -7.159 2.929 33.111 1.00 52.25 108 VAL A O 1
ATOM 830 N N . HIS A 1 109 ? -6.834 4.803 34.278 1.00 48.91 109 HIS A N 1
ATOM 831 C CA . HIS A 1 109 ? -5.555 4.351 34.826 1.00 48.91 109 HIS A CA 1
ATOM 832 C C . HIS A 1 109 ? -5.803 3.287 35.904 1.00 48.91 109 HIS A C 1
ATOM 834 O O . HIS A 1 109 ? -6.470 3.548 36.906 1.00 48.91 109 HIS A O 1
ATOM 840 N N . HIS A 1 110 ? -5.252 2.086 35.702 1.00 50.62 110 HIS A N 1
ATOM 841 C CA . HIS A 1 110 ? -5.183 1.051 36.730 1.00 50.62 110 HIS A CA 1
ATOM 842 C C . HIS A 1 110 ? -4.392 1.583 37.933 1.00 50.62 110 HIS A C 1
ATOM 844 O O . HIS A 1 110 ? -3.167 1.687 37.888 1.00 50.62 110 HIS A O 1
ATOM 850 N N . HIS A 1 111 ? -5.100 1.915 39.008 1.00 44.38 111 HIS A N 1
ATOM 851 C CA . HIS A 1 111 ? -4.519 1.934 40.340 1.00 44.38 111 HIS A CA 1
ATOM 852 C C . HIS A 1 111 ? -4.637 0.524 40.937 1.00 44.38 111 HIS A C 1
ATOM 854 O O . HIS A 1 111 ? -5.730 -0.049 40.929 1.00 44.38 111 HIS A O 1
ATOM 860 N N . TYR A 1 112 ? -3.502 0.061 41.476 1.00 39.84 112 TYR A N 1
ATOM 861 C CA . TYR A 1 112 ? -3.187 -1.208 42.158 1.00 39.84 112 TYR A CA 1
ATOM 862 C C . TYR A 1 112 ? -2.690 -2.365 41.286 1.00 39.84 112 TYR A C 1
ATOM 864 O O . TYR A 1 112 ? -3.459 -2.907 40.465 1.00 39.84 112 TYR A O 1
#